Protein AF-A0A9E7TJJ8-F1 (afdb_monomer)

Structure (mmCIF, N/CA/C/O backbone):
data_AF-A0A9E7TJJ8-F1
#
_entry.id   AF-A0A9E7TJJ8-F1
#
loop_
_atom_site.group_PDB
_atom_site.id
_atom_site.type_symbol
_atom_site.label_atom_id
_atom_site.label_alt_id
_atom_site.label_comp_id
_atom_site.label_asym_id
_atom_site.label_entity_id
_atom_site.label_seq_id
_atom_site.pdbx_PDB_ins_code
_atom_site.Cartn_x
_atom_site.Cartn_y
_atom_site.Cartn_z
_atom_site.occupancy
_atom_site.B_iso_or_equiv
_atom_site.auth_seq_id
_atom_site.auth_comp_id
_atom_site.auth_asym_id
_atom_site.auth_atom_id
_atom_site.pdbx_PDB_model_num
ATOM 1 N N . MET A 1 1 ? 17.978 -7.511 -11.838 1.00 47.94 1 MET A N 1
ATOM 2 C CA . MET A 1 1 ? 16.963 -6.614 -11.245 1.00 47.94 1 MET A CA 1
ATOM 3 C C . MET A 1 1 ? 17.281 -5.217 -11.742 1.00 47.94 1 MET A C 1
ATOM 5 O O . MET A 1 1 ? 18.397 -4.783 -11.506 1.00 47.94 1 MET A O 1
ATOM 9 N N . ASN A 1 2 ? 16.388 -4.575 -12.503 1.00 46.66 2 ASN A N 1
ATOM 10 C CA . ASN A 1 2 ? 16.626 -3.207 -12.976 1.00 46.66 2 ASN A CA 1
ATOM 11 C C . ASN A 1 2 ? 16.375 -2.226 -11.818 1.00 46.66 2 ASN A C 1
ATOM 13 O O . ASN A 1 2 ? 15.252 -2.210 -11.312 1.00 46.66 2 ASN A O 1
ATOM 17 N N . PRO A 1 3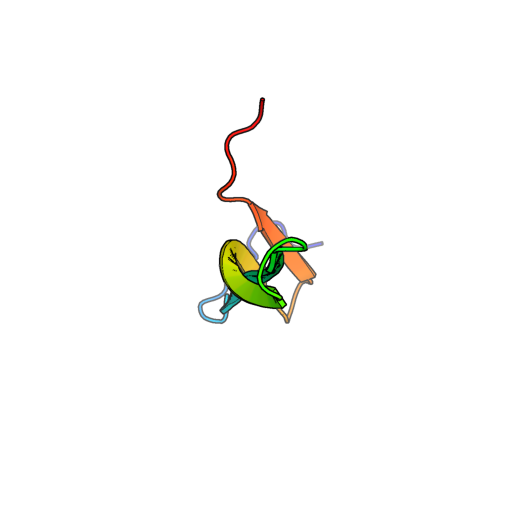 ? 17.377 -1.434 -11.399 1.00 53.88 3 PRO A N 1
ATOM 18 C CA . PRO A 1 3 ? 17.232 -0.458 -10.318 1.00 53.88 3 PRO A CA 1
ATOM 19 C C . PRO A 1 3 ? 16.353 0.747 -10.705 1.00 53.88 3 PRO A C 1
ATOM 21 O O . PRO A 1 3 ? 15.829 1.425 -9.830 1.00 53.88 3 PRO A O 1
ATOM 24 N N . ASP A 1 4 ? 16.103 0.963 -11.999 1.00 55.41 4 ASP A N 1
ATOM 25 C CA . ASP A 1 4 ? 15.317 2.082 -12.543 1.00 55.41 4 ASP A CA 1
ATOM 26 C C . ASP A 1 4 ? 13.827 1.767 -12.733 1.00 55.41 4 ASP A C 1
ATOM 28 O O . ASP A 1 4 ? 13.187 2.167 -13.704 1.00 55.41 4 ASP A O 1
ATOM 32 N N . CYS A 1 5 ? 13.220 1.045 -11.794 1.00 58.62 5 CYS A N 1
ATOM 33 C CA . CYS A 1 5 ? 11.783 0.780 -11.844 1.00 58.62 5 CYS A CA 1
ATOM 34 C C . CYS A 1 5 ? 10.936 1.972 -11.351 1.00 58.62 5 CYS A C 1
ATOM 36 O O . CYS A 1 5 ? 9.934 1.792 -10.659 1.00 58.62 5 CYS A O 1
ATOM 38 N N . ARG A 1 6 ? 11.307 3.200 -11.737 1.00 57.75 6 ARG A N 1
ATOM 39 C CA . ARG A 1 6 ? 10.441 4.388 -11.663 1.00 57.75 6 ARG A CA 1
ATOM 40 C C . ARG A 1 6 ? 9.459 4.351 -12.834 1.00 57.75 6 ARG A C 1
ATOM 42 O O . ARG A 1 6 ? 9.502 5.165 -13.749 1.00 57.75 6 ARG A O 1
ATOM 49 N N . ASN A 1 7 ? 8.636 3.309 -12.851 1.00 62.97 7 ASN A N 1
ATOM 50 C CA . ASN A 1 7 ? 7.659 3.065 -13.902 1.00 62.97 7 ASN A CA 1
ATOM 51 C C . ASN A 1 7 ? 6.434 3.977 -13.666 1.00 62.97 7 ASN A C 1
ATOM 53 O O . ASN A 1 7 ? 5.981 4.045 -12.521 1.00 62.97 7 ASN A O 1
ATOM 57 N N . PRO A 1 8 ? 5.842 4.632 -14.686 1.00 65.38 8 PRO A N 1
ATOM 58 C CA . PRO A 1 8 ? 4.583 5.383 -14.545 1.00 65.38 8 PRO A CA 1
ATOM 59 C C . PRO A 1 8 ? 3.425 4.588 -13.910 1.00 65.38 8 PRO A C 1
ATOM 61 O O . PRO A 1 8 ? 2.474 5.184 -13.415 1.00 65.38 8 PRO A O 1
ATOM 64 N N . ASP A 1 9 ? 3.509 3.256 -13.881 1.00 75.00 9 ASP A N 1
ATOM 65 C CA . ASP A 1 9 ? 2.481 2.355 -13.347 1.00 75.00 9 ASP A CA 1
ATOM 66 C C . ASP A 1 9 ? 2.582 2.054 -11.839 1.00 75.00 9 ASP A C 1
ATOM 68 O O . ASP A 1 9 ? 1.939 1.113 -11.353 1.00 75.00 9 ASP A O 1
ATOM 72 N N . MET A 1 10 ? 3.397 2.789 -11.074 1.00 86.25 10 MET A N 1
ATOM 73 C CA . MET A 1 10 ? 3.415 2.627 -9.616 1.00 86.25 10 MET A CA 1
ATOM 74 C C . MET A 1 10 ? 2.028 2.911 -9.027 1.00 86.25 10 MET A C 1
ATOM 76 O O . MET A 1 10 ? 1.376 3.908 -9.331 1.00 86.25 10 MET A O 1
ATOM 80 N N . ARG A 1 11 ? 1.564 2.015 -8.153 1.00 89.06 11 ARG A N 1
ATOM 81 C CA . ARG A 1 11 ? 0.259 2.121 -7.494 1.00 89.06 11 ARG A CA 1
ATOM 82 C C . ARG A 1 11 ? 0.440 2.427 -6.021 1.00 89.06 11 ARG A C 1
ATOM 84 O O . ARG A 1 11 ? 1.320 1.868 -5.370 1.00 89.06 11 ARG A O 1
ATOM 91 N N . ARG A 1 12 ? -0.438 3.265 -5.473 1.00 91.81 12 ARG A N 1
ATOM 92 C CA . ARG A 1 12 ? -0.434 3.560 -4.040 1.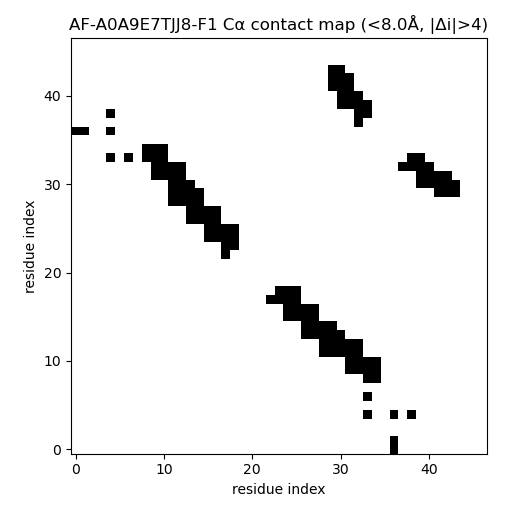00 91.81 12 ARG A CA 1
ATOM 93 C C . ARG A 1 12 ? -0.754 2.298 -3.233 1.00 91.81 12 ARG A C 1
ATOM 95 O O . ARG A 1 12 ? -1.776 1.650 -3.466 1.00 91.81 12 ARG A O 1
ATOM 102 N N . ALA A 1 13 ? 0.112 1.968 -2.282 1.00 91.44 13 ALA A N 1
ATOM 103 C CA . ALA A 1 13 ? -0.038 0.831 -1.386 1.00 91.44 13 ALA A CA 1
ATOM 104 C C . ALA A 1 13 ? -0.691 1.259 -0.067 1.00 91.44 13 ALA A C 1
ATOM 106 O O . ALA A 1 13 ? -0.422 2.340 0.461 1.00 91.44 13 ALA A O 1
ATOM 107 N N . 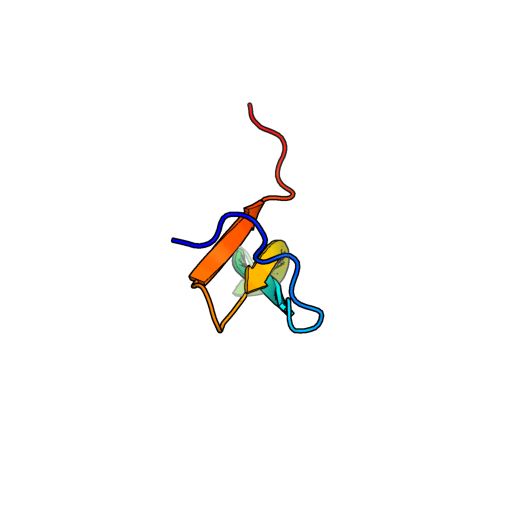TYR A 1 14 ? -1.547 0.392 0.475 1.00 91.88 14 TYR A N 1
ATOM 108 C CA . TYR A 1 14 ? -2.286 0.644 1.708 1.00 91.88 14 TYR A CA 1
ATOM 109 C C . TYR A 1 14 ? -2.263 -0.586 2.607 1.00 91.88 14 TYR A C 1
ATOM 111 O O . TYR A 1 14 ? -2.421 -1.705 2.121 1.00 91.88 14 TYR A O 1
ATOM 119 N N . ILE A 1 15 ? -2.200 -0.362 3.916 1.00 90.19 15 ILE A N 1
ATOM 120 C CA . ILE A 1 15 ? -2.556 -1.367 4.919 1.00 90.19 15 ILE A CA 1
ATOM 121 C C . ILE A 1 15 ? -3.968 -1.115 5.427 1.00 90.19 15 ILE A C 1
ATOM 123 O O . ILE A 1 15 ? -4.472 0.014 5.426 1.00 90.19 15 ILE A O 1
ATOM 127 N N . ARG A 1 16 ? -4.617 -2.188 5.867 1.00 90.50 16 ARG A N 1
ATOM 128 C CA . ARG A 1 16 ? -5.900 -2.128 6.554 1.00 90.50 16 ARG A CA 1
ATOM 129 C C . ARG A 1 16 ? -5.641 -2.303 8.043 1.00 90.50 16 ARG A C 1
ATOM 131 O O . ARG A 1 16 ? -5.244 -3.379 8.473 1.00 90.50 16 ARG A O 1
ATOM 138 N N . LEU A 1 17 ? -5.872 -1.246 8.806 1.00 88.25 17 LEU A N 1
ATOM 139 C CA . LEU A 1 17 ? -5.889 -1.305 10.259 1.00 88.25 17 LEU A CA 1
ATOM 140 C C . LEU A 1 17 ? -7.313 -1.616 10.701 1.00 88.25 17 LEU A C 1
ATOM 142 O O . LEU A 1 17 ? -8.259 -0.981 10.233 1.00 88.25 17 LEU A O 1
ATOM 146 N N . VAL A 1 18 ? -7.454 -2.608 11.570 1.00 88.06 18 VAL A N 1
ATOM 147 C CA . VAL A 1 18 ? -8.720 -2.930 12.225 1.00 88.06 18 VAL A CA 1
ATOM 148 C C . VAL A 1 18 ? -8.575 -2.493 13.671 1.00 88.06 18 VAL A C 1
ATOM 150 O O . VAL A 1 18 ? -7.753 -3.053 14.400 1.00 88.06 18 VAL A O 1
ATOM 153 N N . ASP A 1 19 ? -9.333 -1.476 14.066 1.00 81.50 19 ASP A N 1
ATOM 154 C CA . ASP A 1 19 ? -9.413 -1.082 15.464 1.00 81.50 19 ASP A CA 1
ATOM 155 C C . ASP A 1 19 ? -10.201 -2.158 16.217 1.00 81.50 19 ASP A C 1
ATOM 157 O O . ASP A 1 19 ? -11.330 -2.509 15.863 1.00 81.50 19 ASP A O 1
ATOM 161 N N . ARG A 1 20 ? -9.560 -2.751 17.225 1.00 80.62 20 ARG A N 1
ATOM 162 C CA . ARG A 1 20 ? -10.135 -3.855 18.001 1.00 80.62 20 ARG A CA 1
ATOM 163 C C . ARG A 1 20 ? -11.241 -3.395 18.952 1.00 80.62 20 ARG A C 1
ATOM 165 O O . ARG A 1 20 ? -11.980 -4.242 19.440 1.00 80.62 20 ARG A O 1
ATOM 172 N N . SER A 1 21 ? -11.345 -2.096 19.217 1.00 82.06 21 SER A N 1
ATOM 173 C CA . SER A 1 21 ? -12.238 -1.521 20.227 1.00 82.06 21 SER A CA 1
ATOM 174 C C . SER A 1 21 ? -13.628 -1.235 19.663 1.00 82.06 21 SER A C 1
ATOM 176 O O . SER A 1 21 ? -14.626 -1.420 20.353 1.00 82.06 21 SER A O 1
ATOM 178 N N . ASP A 1 22 ? -13.701 -0.798 18.405 1.00 80.81 22 ASP A N 1
ATOM 179 C CA . ASP A 1 22 ? -14.949 -0.415 17.738 1.00 80.81 22 ASP A CA 1
ATOM 180 C C . ASP A 1 22 ? -15.173 -1.127 16.389 1.00 80.81 22 ASP A C 1
ATOM 182 O O . ASP A 1 22 ? -16.165 -0.866 15.705 1.00 80.81 22 ASP A O 1
ATOM 186 N N . GLY A 1 23 ? -14.269 -2.035 15.996 1.00 82.62 23 GLY A N 1
ATOM 187 C CA . GLY A 1 23 ? -14.351 -2.799 14.749 1.00 82.62 23 GLY A CA 1
ATOM 188 C C . GLY A 1 23 ? -14.160 -1.952 13.490 1.00 82.62 23 GLY A C 1
ATOM 189 O O . GLY A 1 23 ? -14.361 -2.453 12.376 1.00 82.62 23 GLY A O 1
ATOM 190 N N . LYS A 1 24 ? -13.788 -0.672 13.625 1.00 86.00 24 LYS A N 1
ATOM 191 C CA . LYS A 1 24 ? -13.631 0.211 12.472 1.00 86.00 24 LYS A CA 1
ATOM 192 C C . LYS A 1 24 ? -12.396 -0.170 11.671 1.00 86.00 24 LYS A C 1
ATOM 194 O O . LYS A 1 24 ? -11.321 -0.451 12.199 1.00 86.00 24 LYS A O 1
ATOM 199 N N . GLN A 1 25 ? -12.555 -0.151 10.350 1.00 89.69 25 GLN A N 1
ATOM 200 C CA . GLN A 1 25 ? -11.467 -0.393 9.411 1.00 89.69 25 GLN A CA 1
ATOM 201 C C . GLN A 1 25 ? -10.958 0.938 8.870 1.00 89.69 25 GLN A C 1
ATOM 203 O O . GLN A 1 25 ? -11.715 1.708 8.279 1.00 89.69 25 GLN A O 1
ATOM 208 N N . LYS A 1 26 ? -9.659 1.189 9.018 1.00 88.75 26 LYS A N 1
ATOM 209 C CA . LYS A 1 26 ? -8.982 2.345 8.430 1.00 88.75 26 LYS A CA 1
ATOM 210 C C . LYS A 1 26 ? -7.994 1.874 7.374 1.00 88.75 26 LYS A C 1
ATOM 212 O O . LYS A 1 26 ? -7.224 0.942 7.594 1.00 88.75 26 LYS A O 1
ATOM 217 N N . ARG A 1 27 ? -8.002 2.528 6.213 1.00 91.31 27 ARG A N 1
ATOM 218 C CA . ARG A 1 27 ? -6.969 2.343 5.187 1.00 91.31 27 ARG A CA 1
ATOM 219 C C . ARG A 1 27 ? -5.882 3.381 5.413 1.00 91.31 27 ARG A C 1
ATOM 221 O O . ARG A 1 27 ? -6.168 4.574 5.357 1.00 91.31 27 ARG A O 1
ATOM 228 N N . VAL A 1 28 ? -4.660 2.928 5.666 1.00 89.62 28 VAL A N 1
ATOM 229 C CA . VAL A 1 28 ? -3.499 3.803 5.857 1.00 89.62 28 VAL A CA 1
ATOM 230 C C . VAL A 1 28 ? -2.562 3.617 4.669 1.00 89.62 28 VAL A C 1
ATOM 232 O O . VAL A 1 28 ? -2.204 2.475 4.374 1.00 89.62 28 VAL A O 1
ATOM 235 N N . PRO A 1 29 ? -2.217 4.687 3.935 1.00 91.44 29 PRO A N 1
ATOM 236 C CA . PRO A 1 29 ? -1.238 4.587 2.865 1.00 91.44 29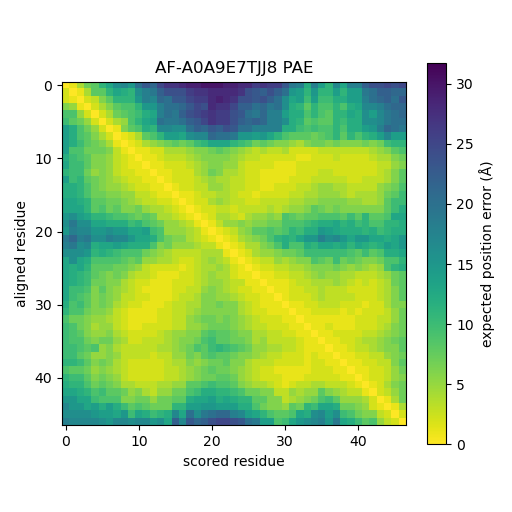 PRO A CA 1
ATOM 237 C C . PRO A 1 29 ? 0.155 4.333 3.456 1.00 91.44 29 PRO A C 1
ATOM 239 O O . PRO A 1 29 ? 0.521 4.983 4.429 1.00 91.44 29 PRO A O 1
ATOM 242 N N . ILE A 1 30 ? 0.911 3.401 2.875 1.00 92.94 30 ILE A N 1
ATOM 243 C CA . ILE A 1 30 ? 2.244 3.003 3.378 1.00 92.94 30 ILE A CA 1
ATOM 244 C C . ILE A 1 30 ? 3.376 3.220 2.375 1.00 92.94 30 ILE A C 1
ATOM 246 O O . ILE A 1 30 ? 4.534 3.030 2.717 1.00 92.94 30 ILE A O 1
ATOM 250 N N . GLY A 1 31 ? 3.062 3.578 1.132 1.00 92.56 31 GLY A N 1
ATOM 251 C CA . GLY A 1 31 ? 4.080 3.720 0.101 1.00 92.56 31 GLY A CA 1
ATOM 252 C C . GLY A 1 31 ? 3.545 3.501 -1.303 1.00 92.56 31 GLY A C 1
ATOM 253 O O . GLY A 1 31 ? 2.334 3.591 -1.553 1.00 92.56 31 GLY A O 1
ATOM 254 N N . TRP A 1 32 ? 4.445 3.163 -2.215 1.00 91.38 32 TRP A N 1
ATOM 255 C CA . TRP A 1 32 ? 4.157 2.875 -3.614 1.00 91.38 32 TRP A CA 1
ATOM 256 C C . TRP A 1 32 ? 4.657 1.486 -4.002 1.00 91.38 32 TRP A C 1
ATOM 258 O O . TRP A 1 32 ? 5.762 1.080 -3.662 1.00 91.38 32 TRP A O 1
ATOM 268 N N . TRP A 1 33 ? 3.837 0.743 -4.740 1.00 89.06 33 TRP A N 1
ATOM 269 C CA . TRP A 1 33 ? 4.148 -0.601 -5.217 1.00 89.06 33 TRP A CA 1
ATOM 270 C C . TRP A 1 33 ? 4.141 -0.646 -6.743 1.00 89.06 33 TRP A C 1
ATOM 272 O O . TRP A 1 33 ? 3.163 -0.241 -7.378 1.00 89.06 33 TRP A O 1
ATOM 282 N N . CYS A 1 34 ? 5.190 -1.210 -7.340 1.00 87.62 34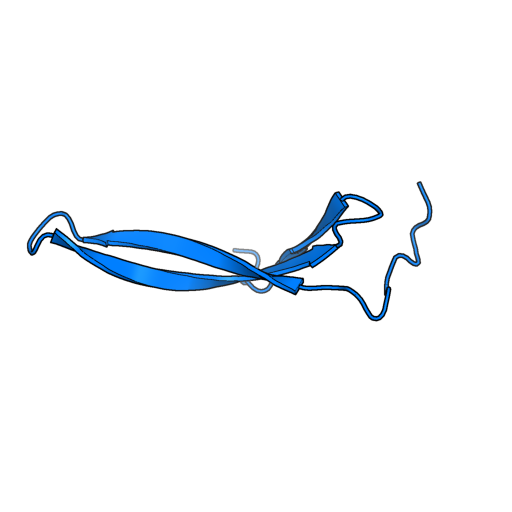 CYS A N 1
ATOM 283 C CA . CYS A 1 34 ? 5.230 -1.481 -8.772 1.00 87.62 34 CYS A CA 1
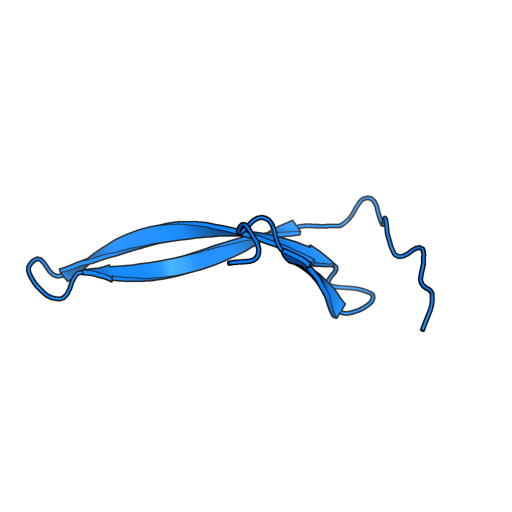ATOM 284 C C . CYS A 1 34 ? 4.874 -2.951 -9.068 1.00 87.62 34 CYS A C 1
ATOM 286 O O . CYS A 1 34 ? 5.643 -3.850 -8.715 1.00 87.62 34 CYS A O 1
ATOM 288 N N . PRO A 1 35 ? 3.759 -3.245 -9.766 1.00 84.38 35 PRO A N 1
ATOM 289 C CA . PRO A 1 35 ? 3.362 -4.623 -10.068 1.00 84.38 35 PRO A CA 1
ATOM 290 C C . PRO A 1 35 ? 4.292 -5.328 -11.069 1.00 84.38 35 PRO A C 1
ATOM 292 O O . PRO A 1 35 ? 4.294 -6.554 -11.123 1.00 84.38 35 PRO A O 1
ATOM 295 N N . VAL A 1 36 ? 5.083 -4.571 -11.838 1.00 83.81 36 VAL A N 1
ATOM 296 C CA . VAL A 1 36 ? 5.964 -5.105 -12.890 1.00 83.81 36 VAL A CA 1
ATOM 297 C C . VAL A 1 36 ? 7.248 -5.684 -12.300 1.00 83.81 36 VAL A C 1
ATOM 299 O O . VAL A 1 36 ? 7.570 -6.847 -12.520 1.00 83.81 36 VAL A O 1
ATOM 302 N N . CYS A 1 37 ? 7.974 -4.886 -11.518 1.00 84.31 37 CYS A N 1
ATOM 303 C CA . CYS A 1 37 ? 9.261 -5.281 -10.939 1.00 84.31 37 CYS A CA 1
ATOM 304 C C . CYS A 1 37 ? 9.170 -5.715 -9.471 1.00 84.31 37 CYS A C 1
ATOM 306 O O . CYS A 1 37 ? 10.182 -6.120 -8.906 1.00 84.31 37 CYS A O 1
ATOM 308 N N . ARG A 1 38 ? 7.980 -5.630 -8.853 1.00 85.06 38 ARG A N 1
ATOM 309 C CA . ARG A 1 38 ? 7.735 -5.925 -7.428 1.00 85.06 38 ARG A CA 1
ATOM 310 C C . ARG A 1 38 ? 8.548 -5.054 -6.462 1.00 85.06 38 ARG A C 1
ATOM 312 O O . ARG A 1 38 ? 8.779 -5.449 -5.325 1.00 85.06 38 ARG A O 1
ATOM 319 N N . PHE A 1 39 ? 8.981 -3.880 -6.921 1.00 86.06 39 PHE A N 1
ATOM 320 C CA . PHE A 1 39 ? 9.630 -2.879 -6.082 1.00 86.06 39 PHE A CA 1
ATOM 321 C C . PHE A 1 39 ? 8.595 -2.183 -5.194 1.00 86.06 39 PHE A C 1
ATOM 323 O O . PHE A 1 39 ? 7.488 -1.872 -5.651 1.00 86.06 39 PHE A O 1
ATOM 330 N N . PHE A 1 40 ? 8.978 -1.935 -3.944 1.00 87.50 40 PHE A N 1
ATOM 331 C CA . PHE A 1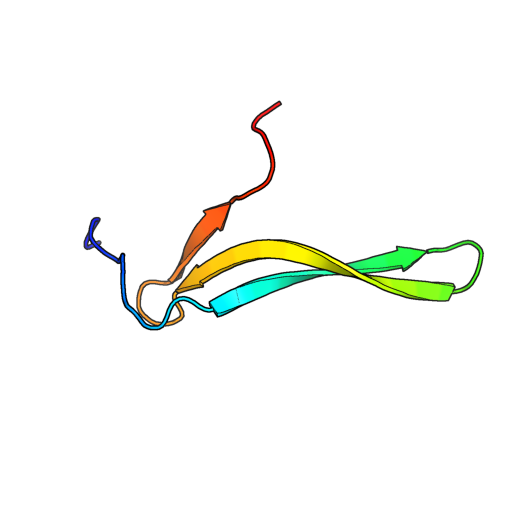 40 ? 8.176 -1.222 -2.962 1.00 87.50 40 PHE A CA 1
ATOM 332 C C . PHE A 1 40 ? 8.971 -0.037 -2.415 1.00 87.50 40 PHE A C 1
ATOM 334 O O . PHE A 1 40 ? 10.042 -0.225 -1.843 1.00 87.50 40 PHE A O 1
ATOM 341 N N . GLU A 1 41 ? 8.435 1.165 -2.597 1.00 87.81 41 GLU A N 1
ATOM 342 C CA . GLU A 1 41 ? 8.960 2.402 -2.022 1.00 87.81 41 GLU A CA 1
ATOM 343 C C . GLU A 1 41 ? 8.151 2.722 -0.765 1.00 87.81 41 GLU A C 1
ATOM 345 O O . GLU A 1 41 ? 6.930 2.875 -0.845 1.00 87.81 41 GLU A O 1
ATOM 350 N N . ASN A 1 42 ? 8.814 2.747 0.391 1.00 88.75 42 ASN A N 1
ATOM 351 C CA . ASN A 1 42 ? 8.178 2.981 1.683 1.00 88.75 42 ASN A CA 1
ATOM 352 C C . ASN A 1 42 ? 8.139 4.484 1.987 1.00 88.75 42 ASN A C 1
ATOM 354 O O . ASN A 1 42 ? 9.159 5.158 1.882 1.00 88.75 42 ASN A O 1
ATOM 358 N N . ASP A 1 43 ? 6.974 4.984 2.393 1.00 84.94 43 ASP A N 1
ATOM 359 C CA . ASP A 1 43 ? 6.803 6.378 2.826 1.00 84.94 43 ASP A CA 1
ATOM 360 C C . ASP A 1 43 ? 6.976 6.545 4.342 1.00 84.94 43 ASP A C 1
ATOM 362 O O . ASP A 1 43 ? 7.001 7.669 4.848 1.00 84.94 43 ASP A O 1
ATOM 366 N N . LEU A 1 44 ? 6.993 5.439 5.089 1.00 77.50 44 LEU A N 1
ATOM 367 C CA . LEU A 1 44 ? 7.133 5.482 6.536 1.00 77.50 44 LEU A CA 1
ATOM 368 C C . LEU A 1 44 ? 8.566 5.915 6.884 1.00 77.50 44 LEU A C 1
ATOM 370 O O . LEU A 1 44 ? 9.503 5.393 6.277 1.00 77.50 44 LEU A O 1
ATOM 374 N N . PRO A 1 45 ? 8.746 6.853 7.832 1.00 72.50 45 PRO A N 1
ATOM 375 C CA . PRO A 1 45 ? 10.076 7.245 8.279 1.00 72.50 45 PRO A CA 1
ATOM 376 C C . PRO A 1 45 ? 10.826 6.019 8.811 1.00 72.50 45 PRO A C 1
ATOM 378 O O . PRO A 1 45 ? 10.241 5.199 9.521 1.00 72.50 45 PRO A O 1
ATOM 381 N N . GLU A 1 46 ? 12.101 5.890 8.448 1.00 67.38 46 GLU A N 1
ATOM 382 C CA . GLU A 1 46 ? 13.005 4.941 9.098 1.00 67.38 46 GLU A CA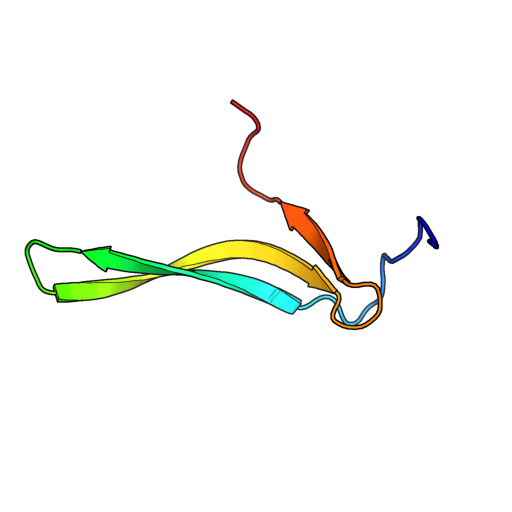 1
ATOM 383 C C . GLU A 1 46 ? 13.206 5.420 10.546 1.00 67.38 46 GLU A C 1
ATOM 385 O O . GLU A 1 46 ? 13.631 6.557 10.760 1.00 67.38 46 GLU A O 1
ATOM 390 N N . GLU A 1 47 ? 12.798 4.599 11.520 1.00 57.91 47 GLU A N 1
ATOM 391 C CA . GLU A 1 47 ? 13.060 4.828 12.952 1.00 57.91 47 GLU A CA 1
ATOM 392 C C . GLU A 1 47 ? 14.536 4.606 13.303 1.00 57.91 47 GLU A C 1
ATOM 394 O O . GLU A 1 47 ? 15.134 3.634 12.782 1.00 57.91 47 GLU A O 1
#

Nearest PDB structures (foldseek):
  8wfx-assembly1_H  TM=5.832E-01  e=5.708E+00  Mycobacterium canetti
  7qiw-assembly1_p  TM=5.643E-01  e=5.010E+00  Solanum lycopersicum
  9avl-assembly1_R  TM=5.361E-01  e=4.694E+00  Homo sapiens

Organism: NCBI:txid33865

Foldseek 3Di:
DDPPPPDPQKDFDWDWDQDPPPRDTDTDTFFTADPPPRDTDGPDDDD

Mean predicted aligned error: 7.53 Å

Secondary structure (DSSP, 8-state):
--S----TT-EEEEEEEE-TTT--EEEEEEEEE-TTT--EEE-SPP-

pLDDT: mean 80.36, std 13.04, range [46.66, 92.94]

Solvent-accessible surface area (backbone atoms only — not comparable to full-atom values): 3168 Å² total; per-residue (Å²): 133,79,89,80,72,82,52,94,72,54,37,82,34,68,47,78,46,68,42,87,88,79,68,48,76,44,81,44,78,48,30,37,34,27,84,85,81,69,49,73,51,71,70,64,78,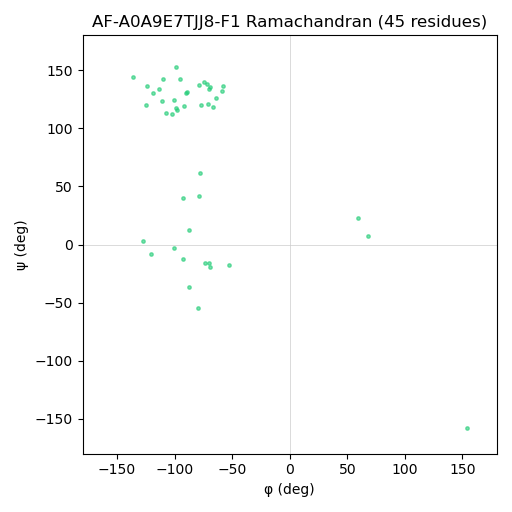87,129

Radius of gyration: 13.89 Å; Cα contacts (8 Å, |Δi|>4): 68; chains: 1; bounding box: 32×14×35 Å

Sequence (47 aa):
MNPDCRNPDMRRAYIRLVDRSDGKQKRVPIGWWCPVCRFFENDLPEE